Protein AF-D9DBW8-F1 (afdb_monomer)

Organism: Gossypium hirsutum (NCBI:txid3635)

Structure (mmCIF, N/CA/C/O backbone):
data_AF-D9DBW8-F1
#
_entry.id   AF-D9DBW8-F1
#
loop_
_atom_site.group_PDB
_atom_site.id
_atom_site.type_symbol
_atom_site.label_atom_id
_atom_site.label_alt_id
_atom_site.label_comp_id
_atom_site.label_asym_id
_atom_site.label_entity_id
_atom_site.label_seq_id
_atom_site.pdbx_PDB_ins_code
_atom_site.Cartn_x
_atom_site.Cartn_y
_atom_site.Cartn_z
_atom_site.occupancy
_atom_site.B_iso_or_equiv
_atom_site.auth_seq_id
_atom_site.auth_comp_id
_atom_site.auth_asym_id
_atom_site.auth_atom_id
_atom_site.pdbx_PDB_model_num
ATOM 1 N N . ASN A 1 1 ? -18.568 -6.407 9.866 1.00 64.69 1 ASN A N 1
ATOM 2 C CA . ASN A 1 1 ? -17.161 -6.377 9.403 1.00 64.69 1 ASN A CA 1
ATOM 3 C C . ASN A 1 1 ? -16.447 -7.646 9.830 1.00 64.69 1 ASN A C 1
ATOM 5 O O . ASN A 1 1 ? -16.552 -7.983 10.998 1.00 64.69 1 ASN A O 1
ATOM 9 N N . ILE A 1 2 ? -15.770 -8.336 8.898 1.00 95.06 2 ILE A N 1
ATOM 10 C CA . ILE A 1 2 ? -15.018 -9.584 9.164 1.00 95.06 2 ILE A CA 1
ATOM 11 C C . ILE A 1 2 ? -13.559 -9.270 9.535 1.00 95.06 2 ILE A C 1
ATOM 13 O O . ILE A 1 2 ? -13.088 -9.698 10.578 1.00 95.06 2 ILE A O 1
ATOM 17 N N . SER A 1 3 ? -12.860 -8.490 8.700 1.00 95.81 3 SER A N 1
ATOM 18 C CA . SER A 1 3 ? -11.412 -8.236 8.813 1.00 95.81 3 SER A CA 1
ATOM 19 C C . SER A 1 3 ? -11.025 -6.757 8.971 1.00 95.81 3 SER A C 1
ATOM 21 O O . SER A 1 3 ? -9.864 -6.389 8.856 1.00 95.81 3 SER A O 1
ATOM 23 N N . GLY A 1 4 ? -11.997 -5.852 9.089 1.00 95.94 4 GLY A N 1
ATOM 24 C C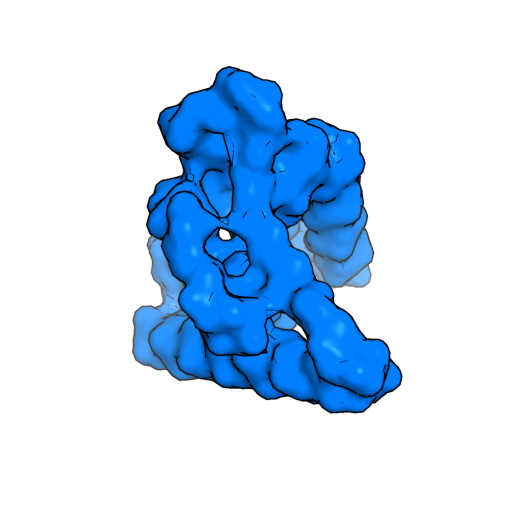A . GLY A 1 4 ? -11.731 -4.406 9.054 1.00 95.94 4 GLY A CA 1
ATOM 25 C C . GLY A 1 4 ? -11.281 -3.858 7.689 1.00 95.94 4 GLY A C 1
ATOM 26 O O . GLY A 1 4 ? -11.221 -2.647 7.529 1.00 95.94 4 GLY A O 1
ATOM 27 N N . GLY A 1 5 ? -11.025 -4.714 6.689 1.00 97.06 5 GLY A N 1
ATOM 28 C CA . GLY A 1 5 ? -10.762 -4.287 5.312 1.00 97.06 5 GLY A CA 1
ATOM 29 C C . GLY A 1 5 ? -9.412 -3.595 5.110 1.00 97.06 5 GLY A C 1
ATOM 30 O O . GLY A 1 5 ? -9.343 -2.630 4.361 1.00 97.06 5 GLY A O 1
ATOM 31 N N . HIS A 1 6 ? -8.338 -4.073 5.753 1.00 98.44 6 HIS A N 1
ATOM 32 C CA . HIS A 1 6 ? -7.028 -3.408 5.679 1.00 98.44 6 HIS A CA 1
ATOM 33 C C . HIS A 1 6 ? -6.436 -3.399 4.260 1.00 98.44 6 HIS A C 1
ATOM 35 O O . HIS A 1 6 ? -5.958 -2.366 3.813 1.00 98.44 6 HIS A O 1
ATOM 41 N N . VAL A 1 7 ? -6.428 -4.558 3.574 1.00 98.31 7 VAL A N 1
ATOM 42 C CA . VAL A 1 7 ? -5.953 -4.772 2.176 1.00 98.31 7 VAL A CA 1
ATOM 43 C C . VAL A 1 7 ? -4.514 -4.275 1.882 1.00 98.31 7 VAL A C 1
ATOM 45 O O . VAL A 1 7 ? -4.028 -4.336 0.755 1.00 98.31 7 VAL A O 1
ATOM 48 N N . ASN A 1 8 ? -3.797 -3.804 2.899 1.00 98.81 8 ASN A N 1
ATOM 49 C CA . ASN A 1 8 ? -2.551 -3.071 2.766 1.00 98.81 8 ASN A CA 1
ATOM 50 C C . ASN A 1 8 ? -1.666 -3.302 4.007 1.00 98.81 8 ASN A C 1
ATOM 52 O O . ASN A 1 8 ? -2.116 -3.016 5.125 1.00 98.81 8 ASN A O 1
ATOM 56 N N . PRO A 1 9 ? -0.414 -3.772 3.836 1.00 98.88 9 PRO A N 1
ATOM 57 C CA . PRO A 1 9 ? 0.522 -3.935 4.938 1.00 98.88 9 PRO A CA 1
ATOM 58 C C . PRO A 1 9 ? 0.782 -2.657 5.738 1.00 98.88 9 PRO A C 1
ATOM 60 O O . PRO A 1 9 ? 0.817 -2.746 6.963 1.00 98.88 9 PRO A O 1
ATOM 63 N N . ALA A 1 10 ? 0.864 -1.489 5.093 1.00 98.88 10 ALA A N 1
ATOM 64 C CA . ALA A 1 10 ? 1.086 -0.203 5.760 1.00 98.88 10 ALA A CA 1
ATOM 65 C C . ALA A 1 10 ? -0.106 0.205 6.646 1.00 98.88 10 ALA A C 1
ATOM 67 O O . ALA A 1 10 ? 0.065 0.670 7.771 1.00 98.88 10 ALA A O 1
ATOM 68 N N . VAL A 1 11 ? -1.338 -0.073 6.200 1.00 98.88 11 VAL A N 1
ATOM 69 C CA . VAL A 1 11 ? -2.549 0.121 7.020 1.00 98.88 11 VAL A CA 1
ATOM 70 C C . VAL A 1 11 ? -2.550 -0.827 8.216 1.00 98.88 11 VAL A C 1
ATOM 72 O O . VAL A 1 11 ? -2.772 -0.395 9.346 1.00 98.88 11 VAL A O 1
ATOM 75 N N . THR A 1 12 ? -2.261 -2.113 7.993 1.00 98.81 12 THR A N 1
ATOM 76 C CA . THR A 1 12 ? -2.143 -3.094 9.081 1.00 98.81 12 THR A CA 1
ATOM 77 C C . THR A 1 12 ? -1.064 -2.691 10.086 1.00 98.81 12 THR A C 1
ATOM 79 O O . THR A 1 12 ? -1.289 -2.802 11.289 1.00 98.81 12 THR A O 1
ATOM 82 N N . PHE A 1 13 ? 0.079 -2.205 9.603 1.00 98.75 13 PHE A N 1
ATOM 83 C CA . PHE A 1 13 ? 1.184 -1.733 10.428 1.00 98.75 13 PHE A CA 1
ATOM 84 C C . PHE A 1 13 ? 0.775 -0.538 11.284 1.00 98.75 13 PHE A C 1
ATOM 86 O O . PHE A 1 13 ? 0.915 -0.580 12.505 1.00 98.75 13 PHE A O 1
ATOM 93 N N . GLY A 1 14 ? 0.199 0.491 10.657 1.00 98.56 14 GLY A N 1
ATOM 94 C CA . GLY A 1 14 ? -0.274 1.682 11.353 1.00 98.56 14 GLY A CA 1
ATOM 95 C C . GLY A 1 14 ? -1.299 1.342 12.432 1.00 98.56 14 GLY A C 1
ATOM 96 O O . GLY A 1 14 ? -1.215 1.861 13.543 1.00 98.56 14 GLY A O 1
ATOM 97 N N . LEU A 1 15 ? -2.231 0.426 12.149 1.00 98.62 15 LEU A N 1
ATOM 98 C CA . LEU A 1 15 ? -3.206 -0.062 13.129 1.00 98.62 15 LEU A CA 1
ATOM 99 C C . LEU A 1 15 ? -2.555 -0.872 14.259 1.00 98.62 15 LEU A C 1
ATOM 101 O O . LEU A 1 15 ? -2.967 -0.734 15.409 1.00 98.62 15 LEU A O 1
ATOM 105 N N . ALA A 1 16 ? -1.531 -1.679 13.972 1.00 98.38 16 ALA A N 1
ATOM 106 C CA . ALA A 1 16 ? -0.809 -2.428 15.001 1.00 98.38 16 ALA A CA 1
ATOM 107 C C . ALA A 1 16 ? -0.052 -1.487 15.952 1.00 98.38 16 ALA A C 1
ATOM 109 O O . ALA A 1 16 ? -0.128 -1.657 17.169 1.00 98.38 16 ALA A O 1
ATOM 110 N N . LEU A 1 17 ? 0.609 -0.455 15.414 1.00 97.75 17 LEU A N 1
ATOM 111 C CA . LEU A 1 17 ? 1.321 0.548 16.213 1.00 97.75 17 LEU A CA 1
ATOM 112 C C . LEU A 1 17 ? 0.396 1.332 17.152 1.00 97.75 17 LEU A C 1
ATOM 114 O O . LEU A 1 17 ? 0.774 1.606 18.287 1.00 97.75 17 LEU A O 1
ATOM 118 N N . GLY A 1 18 ? -0.818 1.668 16.711 1.00 97.31 18 GLY A N 1
ATOM 119 C CA . GLY A 1 18 ? -1.811 2.331 17.566 1.00 97.31 18 GLY A CA 1
ATOM 120 C C . GLY A 1 18 ? -2.681 1.377 18.384 1.00 97.31 18 GLY A C 1
ATOM 121 O O . GLY A 1 18 ? -3.733 1.791 18.875 1.00 97.31 18 GLY A O 1
ATOM 122 N N . GLY A 1 19 ? -2.295 0.102 18.506 1.00 97.62 19 GLY A N 1
ATOM 123 C CA . GLY A 1 19 ? -2.975 -0.876 19.360 1.00 97.62 19 GLY A CA 1
ATOM 124 C C . GLY A 1 19 ? -4.370 -1.296 18.883 1.00 97.62 19 GLY A C 1
ATOM 125 O O . GLY A 1 19 ? -5.159 -1.795 19.680 1.00 97.62 19 GLY A O 1
ATOM 126 N N . GLN A 1 20 ? -4.691 -1.096 17.602 1.00 97.81 20 GLN A N 1
ATOM 127 C CA . GLN A 1 20 ? -5.995 -1.426 17.007 1.00 97.81 20 GLN A CA 1
ATOM 128 C C . GLN A 1 20 ? -6.076 -2.874 16.492 1.00 97.81 20 GLN A C 1
ATOM 130 O O . GLN A 1 20 ? -7.159 -3.375 16.193 1.00 97.81 20 GLN A O 1
ATOM 135 N N . ILE A 1 21 ? -4.937 -3.560 16.378 1.00 98.12 21 ILE A N 1
ATOM 136 C CA . ILE A 1 21 ? -4.833 -4.978 16.016 1.00 98.12 21 ILE A CA 1
ATOM 137 C C . ILE A 1 21 ? -3.625 -5.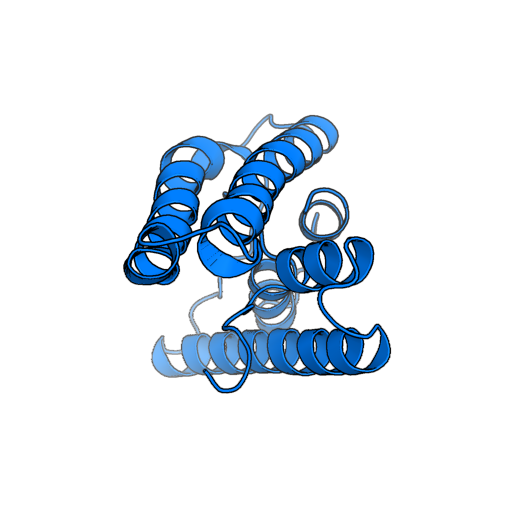592 16.730 1.00 98.12 21 ILE A C 1
ATOM 139 O O . ILE A 1 21 ? -2.623 -4.919 16.966 1.00 98.12 21 ILE A O 1
ATOM 143 N N . THR A 1 22 ? -3.700 -6.877 17.081 1.00 98.12 22 THR A N 1
ATOM 144 C CA . THR A 1 22 ? -2.545 -7.574 17.666 1.00 98.12 22 THR A CA 1
ATOM 145 C C . THR A 1 22 ? -1.451 -7.795 16.620 1.00 98.12 22 THR A C 1
ATOM 147 O O . THR A 1 22 ? -1.742 -7.991 15.438 1.00 98.12 22 THR A O 1
ATOM 150 N N . ILE A 1 23 ? -0.190 -7.840 17.057 1.00 97.31 23 ILE A N 1
ATOM 151 C CA . ILE A 1 23 ? 0.960 -8.092 16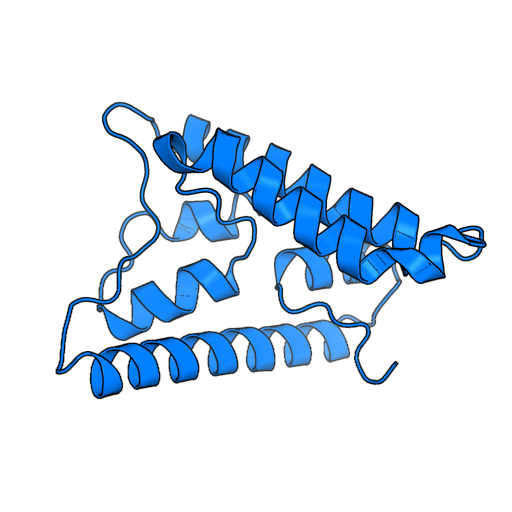.172 1.00 97.31 23 ILE A CA 1
ATOM 152 C C . ILE A 1 23 ? 0.804 -9.431 15.437 1.00 97.31 23 ILE A C 1
ATOM 154 O O . ILE A 1 23 ? 1.005 -9.496 14.227 1.00 97.31 23 ILE A O 1
ATOM 158 N N . LEU A 1 24 ? 0.384 -10.488 16.143 1.00 98.12 24 LEU A N 1
ATOM 159 C CA . LEU A 1 24 ? 0.213 -11.816 15.549 1.00 98.12 24 LEU A CA 1
ATOM 160 C C . LEU A 1 24 ? -0.842 -11.807 14.436 1.00 98.12 24 LEU A C 1
ATOM 162 O O . LEU A 1 24 ? -0.603 -12.330 13.349 1.00 98.12 24 LEU A O 1
ATOM 166 N N . THR A 1 25 ? -1.994 -11.175 14.677 1.00 98.38 25 THR A N 1
ATOM 167 C CA . THR A 1 25 ? -3.016 -11.018 13.636 1.00 98.38 25 THR A CA 1
ATOM 168 C C . THR A 1 25 ? -2.489 -10.162 12.481 1.00 98.38 25 THR A C 1
ATOM 170 O O . THR A 1 25 ? -2.719 -10.506 11.324 1.00 98.38 25 THR A O 1
ATOM 173 N N . GLY A 1 26 ? -1.729 -9.101 12.770 1.00 98.56 26 GLY A N 1
ATOM 174 C CA . GLY A 1 26 ? -1.091 -8.258 11.758 1.00 98.56 26 GLY A CA 1
ATOM 175 C C . GLY A 1 26 ? -0.155 -9.031 10.820 1.00 98.56 26 GLY A C 1
ATOM 176 O O . GLY A 1 26 ? -0.218 -8.846 9.605 1.00 98.56 26 GLY A O 1
ATOM 177 N N . ILE A 1 27 ? 0.638 -9.966 11.352 1.00 98.56 27 ILE A N 1
ATOM 178 C CA . ILE A 1 27 ? 1.514 -10.837 10.550 1.00 98.56 27 ILE A CA 1
ATOM 179 C C . ILE A 1 27 ? 0.692 -11.711 9.592 1.00 98.56 27 ILE A C 1
ATOM 181 O O . ILE A 1 27 ? 0.997 -11.776 8.400 1.00 98.56 27 ILE A O 1
ATOM 185 N N . PHE A 1 28 ? -0.385 -12.345 10.069 1.00 98.62 28 PHE A N 1
ATOM 186 C CA . PHE A 1 28 ? -1.257 -13.140 9.194 1.00 98.62 28 PHE A CA 1
ATOM 187 C C . PHE A 1 28 ? -1.954 -12.289 8.127 1.00 98.62 28 PHE A C 1
ATOM 189 O O . PHE A 1 28 ? -2.149 -12.754 7.003 1.00 98.62 28 PHE A O 1
ATOM 196 N N . TYR A 1 29 ? -2.274 -11.031 8.441 1.00 98.75 29 TYR A N 1
ATOM 197 C CA . TYR A 1 29 ? -2.788 -10.080 7.457 1.00 98.75 29 TYR A CA 1
ATOM 198 C C . TYR A 1 29 ? -1.765 -9.801 6.366 1.00 98.75 29 TYR A C 1
ATOM 200 O O . TYR A 1 29 ? -2.121 -9.870 5.193 1.00 98.75 29 TYR A O 1
ATOM 208 N N . TRP A 1 30 ? -0.508 -9.529 6.721 1.00 98.81 30 TRP A N 1
ATOM 209 C CA . TRP A 1 30 ? 0.547 -9.307 5.732 1.00 98.81 30 TRP A CA 1
ATOM 210 C C . TRP A 1 30 ? 0.735 -10.519 4.824 1.00 98.81 30 TRP A C 1
ATOM 212 O O . TRP A 1 30 ? 0.765 -10.360 3.607 1.00 98.81 30 TRP A O 1
ATOM 222 N N . ILE A 1 31 ? 0.775 -11.730 5.388 1.00 98.81 31 ILE A N 1
ATOM 223 C CA . ILE A 1 31 ? 0.883 -12.966 4.599 1.00 98.81 31 ILE A CA 1
ATOM 224 C C . ILE A 1 31 ? -0.284 -13.070 3.609 1.00 98.81 31 ILE A C 1
ATOM 226 O O . ILE A 1 31 ? -0.061 -13.251 2.412 1.00 98.81 31 ILE A O 1
ATOM 230 N N . ALA A 1 32 ? -1.522 -12.895 4.076 1.00 98.81 32 ALA A N 1
ATOM 231 C CA . ALA A 1 32 ? -2.702 -12.955 3.216 1.00 98.81 32 ALA A CA 1
ATOM 232 C C . ALA A 1 32 ? -2.699 -11.861 2.130 1.00 98.81 32 ALA A C 1
ATOM 234 O O . ALA A 1 32 ? -3.037 -12.134 0.978 1.00 98.81 32 ALA A O 1
ATOM 235 N N . GLN A 1 33 ? -2.289 -10.637 2.473 1.00 98.88 33 GLN A N 1
ATOM 236 C CA . GLN A 1 33 ? -2.207 -9.499 1.550 1.00 98.88 33 GLN A CA 1
ATOM 237 C C . GLN A 1 33 ? -1.161 -9.738 0.452 1.00 98.88 33 GLN A C 1
ATOM 239 O O . GLN A 1 33 ? -1.441 -9.510 -0.727 1.00 98.88 33 GLN A O 1
ATOM 244 N N . LEU A 1 34 ? 0.020 -10.241 0.818 1.00 98.94 34 LEU A N 1
ATOM 245 C CA . LEU A 1 34 ? 1.094 -10.557 -0.124 1.00 98.94 34 LEU A CA 1
ATOM 246 C C . LEU A 1 34 ? 0.698 -11.712 -1.050 1.00 98.94 34 LEU A C 1
ATOM 248 O O . LEU A 1 34 ? 0.822 -11.578 -2.267 1.00 98.94 34 LEU A O 1
ATOM 252 N N . LEU A 1 35 ? 0.160 -12.806 -0.499 1.00 98.88 35 LEU A N 1
ATOM 253 C CA . LEU A 1 35 ? -0.307 -13.948 -1.291 1.00 98.88 35 LEU A CA 1
ATOM 254 C C . LEU A 1 35 ? -1.422 -13.546 -2.259 1.00 98.88 35 LEU A C 1
ATOM 256 O O . LEU A 1 35 ? -1.363 -13.895 -3.437 1.00 98.88 35 LEU A O 1
ATOM 260 N N . GLY A 1 36 ? -2.402 -12.767 -1.794 1.00 98.88 36 GLY A N 1
ATOM 261 C CA . GLY A 1 36 ? -3.479 -12.263 -2.645 1.00 98.88 36 GLY A CA 1
ATOM 262 C C . GLY A 1 36 ? -2.956 -11.419 -3.809 1.00 98.88 36 GLY A C 1
ATOM 263 O O . GLY A 1 36 ? -3.372 -11.622 -4.949 1.00 98.88 36 GLY A O 1
ATOM 264 N N . SER A 1 37 ? -1.998 -10.525 -3.546 1.00 98.88 37 SER A N 1
ATOM 265 C CA . SER A 1 37 ? -1.374 -9.691 -4.580 1.00 98.88 37 SER A CA 1
ATOM 266 C C . SER A 1 37 ? -0.600 -10.516 -5.616 1.00 98.88 37 SER A C 1
ATOM 268 O O . SER A 1 37 ? -0.754 -10.298 -6.820 1.00 98.88 37 SER A O 1
ATOM 270 N N . ILE A 1 38 ? 0.179 -11.510 -5.171 1.00 98.88 38 ILE A N 1
ATOM 271 C CA . ILE A 1 38 ? 0.906 -12.432 -6.058 1.00 98.88 38 ILE A CA 1
ATOM 272 C C . ILE A 1 38 ? -0.070 -13.190 -6.961 1.00 98.88 38 ILE A C 1
ATOM 274 O O . ILE A 1 38 ? 0.091 -13.190 -8.183 1.00 98.88 38 ILE A O 1
ATOM 278 N N . VAL A 1 39 ? -1.095 -13.815 -6.369 1.00 98.88 39 VAL A N 1
ATOM 279 C CA . VAL A 1 39 ? -2.094 -14.593 -7.114 1.00 98.88 39 VAL A CA 1
ATOM 280 C C . VAL A 1 39 ? -2.788 -13.710 -8.149 1.00 98.88 39 VAL A C 1
ATOM 282 O O . VAL A 1 39 ? -2.873 -14.098 -9.313 1.00 98.88 39 VAL A O 1
ATOM 285 N N . ALA A 1 40 ? -3.206 -12.498 -7.774 1.00 98.88 40 ALA A N 1
ATOM 286 C CA . ALA A 1 40 ? -3.836 -11.558 -8.698 1.00 98.88 40 ALA A CA 1
ATOM 287 C C . ALA A 1 40 ? -2.925 -11.192 -9.884 1.00 98.88 40 ALA A C 1
ATOM 289 O O . ALA A 1 40 ? -3.397 -11.122 -11.017 1.00 98.88 40 ALA A O 1
ATOM 290 N N . CYS A 1 41 ? -1.623 -11.006 -9.655 1.00 98.81 41 CYS A N 1
ATOM 291 C CA . CYS A 1 41 ? -0.679 -10.656 -10.717 1.00 98.81 41 CYS A CA 1
ATOM 292 C C . CYS A 1 41 ? -0.410 -11.821 -11.682 1.00 98.81 41 CYS A C 1
ATOM 294 O O . CYS A 1 41 ? -0.346 -11.606 -12.893 1.00 98.81 41 CYS A O 1
ATOM 296 N N . PHE A 1 42 ? -0.316 -13.061 -11.190 1.00 98.69 42 PHE A N 1
ATOM 297 C CA . PHE A 1 42 ? -0.215 -14.233 -12.070 1.00 98.69 42 PHE A CA 1
ATOM 298 C C . PHE A 1 42 ? -1.509 -14.495 -12.847 1.00 98.69 42 PHE A C 1
ATOM 300 O O . PHE A 1 42 ? -1.448 -14.827 -14.031 1.00 98.69 42 PHE A O 1
ATOM 307 N N . LEU A 1 43 ? -2.672 -14.285 -12.222 1.00 98.81 43 LEU A N 1
ATOM 308 C CA . LEU A 1 43 ? -3.957 -14.333 -12.921 1.00 98.81 43 LEU A CA 1
ATOM 309 C C . LEU A 1 43 ? -4.028 -13.261 -14.013 1.00 98.81 43 LEU A C 1
ATOM 311 O O . LEU A 1 43 ? -4.397 -13.585 -15.138 1.00 98.81 43 LEU A O 1
ATOM 315 N N . LEU A 1 44 ? -3.607 -12.023 -13.726 1.00 98.69 44 LEU A N 1
ATOM 316 C CA . LEU A 1 44 ? -3.531 -10.947 -14.718 1.00 98.69 44 LEU A CA 1
ATOM 317 C C . LEU A 1 44 ? -2.650 -11.352 -15.906 1.00 98.69 44 LEU A C 1
ATOM 319 O O . LEU A 1 44 ? -3.062 -11.209 -17.056 1.00 98.69 44 LEU A O 1
ATOM 323 N N . LYS A 1 45 ? -1.465 -11.909 -15.639 1.00 98.25 45 LYS A N 1
ATOM 324 C CA . LYS A 1 45 ? -0.556 -12.407 -16.679 1.00 98.25 45 LYS A CA 1
ATOM 325 C C . LYS A 1 45 ? -1.213 -13.488 -17.543 1.00 98.25 45 LYS A C 1
ATOM 327 O O . LYS A 1 45 ? -1.073 -13.458 -18.761 1.00 98.25 45 LYS A O 1
ATOM 332 N N . ALA A 1 46 ? -1.967 -14.407 -16.940 1.00 98.44 46 ALA A N 1
ATOM 333 C CA . ALA A 1 46 ? -2.691 -15.444 -17.672 1.00 98.44 46 ALA A CA 1
ATOM 334 C C . ALA A 1 46 ? -3.812 -14.867 -18.558 1.00 98.44 46 ALA A C 1
ATOM 336 O O . ALA A 1 46 ? -3.861 -15.164 -19.751 1.00 98.44 46 ALA A O 1
ATOM 337 N N . VAL A 1 47 ? -4.683 -14.010 -18.012 1.00 98.56 47 VAL A N 1
ATOM 338 C CA . VAL A 1 47 ? -5.849 -13.479 -18.754 1.00 98.56 47 VAL A CA 1
ATOM 339 C C . VAL A 1 47 ? -5.481 -12.443 -19.815 1.00 98.56 47 VAL A C 1
ATOM 341 O O . VAL A 1 47 ? -6.260 -12.201 -20.731 1.00 98.56 47 VAL A O 1
ATOM 344 N N . THR A 1 48 ? -4.293 -11.845 -19.721 1.00 98.38 48 THR A N 1
ATOM 345 C CA . THR A 1 48 ? -3.760 -10.913 -20.727 1.00 98.38 48 THR A CA 1
ATOM 346 C C . THR A 1 48 ? -2.942 -11.607 -21.817 1.00 98.38 48 THR A C 1
ATOM 348 O O . THR A 1 48 ? -2.377 -10.931 -22.669 1.00 98.38 48 THR A O 1
ATOM 351 N N . GLY A 1 49 ? -2.856 -12.943 -21.816 1.00 97.62 49 GLY A N 1
ATOM 352 C CA . GLY A 1 49 ? -2.077 -13.679 -22.817 1.00 97.62 49 GLY A CA 1
ATOM 353 C C . GLY A 1 49 ? -0.562 -13.537 -22.641 1.00 97.62 49 GLY A C 1
ATOM 354 O O . GLY A 1 49 ? 0.179 -13.601 -23.616 1.00 97.62 49 GLY A O 1
ATOM 355 N N . GLY A 1 50 ? -0.092 -13.336 -21.407 1.00 97.06 50 GLY A N 1
ATOM 356 C CA . GLY A 1 50 ? 1.332 -13.264 -21.085 1.00 97.06 50 GLY A CA 1
ATOM 357 C C . GLY A 1 50 ? 1.947 -11.867 -21.156 1.00 97.06 50 GLY A C 1
ATOM 358 O O . GLY A 1 50 ? 3.174 -11.770 -21.117 1.00 97.06 50 GLY A O 1
ATOM 359 N N . LEU A 1 51 ? 1.142 -10.798 -21.229 1.00 98.12 51 LEU A N 1
ATOM 360 C CA . LEU A 1 51 ? 1.666 -9.431 -21.147 1.00 98.12 51 LEU A CA 1
ATOM 361 C C . LEU A 1 51 ? 2.435 -9.206 -19.838 1.00 98.12 51 LEU A C 1
ATOM 363 O O . LEU A 1 51 ? 2.137 -9.790 -18.790 1.00 98.12 51 LEU A O 1
ATOM 367 N N . THR A 1 52 ? 3.434 -8.328 -19.903 1.00 96.56 52 THR A N 1
ATOM 368 C CA . THR A 1 52 ? 4.227 -7.930 -18.739 1.00 96.56 52 THR A CA 1
ATOM 369 C C . THR A 1 52 ? 3.335 -7.287 -17.682 1.00 96.56 52 THR A C 1
ATOM 371 O O . THR A 1 52 ? 2.575 -6.365 -17.973 1.00 96.56 52 THR A O 1
ATOM 374 N N . VAL A 1 53 ? 3.465 -7.745 -16.436 1.00 98.25 53 VAL A N 1
ATOM 375 C CA . VAL A 1 53 ? 2.815 -7.112 -15.286 1.00 98.25 53 VAL A CA 1
ATOM 376 C C . VAL A 1 53 ? 3.659 -5.900 -14.870 1.00 98.25 53 VAL A C 1
ATOM 378 O O . VAL A 1 53 ? 4.816 -6.090 -14.492 1.00 98.25 53 VAL A O 1
ATOM 381 N N . PRO A 1 54 ? 3.134 -4.664 -14.953 1.00 97.81 54 PRO A N 1
ATOM 382 C CA . PRO A 1 54 ? 3.919 -3.468 -14.671 1.00 97.81 54 PRO A CA 1
ATOM 383 C C . PRO A 1 54 ? 4.218 -3.341 -13.175 1.00 97.81 54 PRO A C 1
ATOM 385 O O . PRO A 1 54 ? 3.320 -3.455 -12.336 1.00 97.81 54 PRO A O 1
ATOM 388 N N . ILE A 1 55 ? 5.480 -3.066 -12.849 1.00 98.31 55 ILE A N 1
ATOM 389 C CA . ILE A 1 55 ? 5.928 -2.763 -11.487 1.00 98.31 55 ILE A CA 1
ATOM 390 C C . ILE A 1 55 ? 5.783 -1.268 -11.193 1.00 98.31 55 ILE A C 1
ATOM 392 O O . ILE A 1 55 ? 5.782 -0.446 -12.111 1.00 98.31 55 ILE A O 1
ATOM 396 N N . HIS A 1 56 ? 5.676 -0.900 -9.915 1.00 98.44 56 HIS A N 1
ATOM 397 C CA . HIS A 1 56 ? 5.873 0.498 -9.543 1.00 98.44 56 HIS A CA 1
ATOM 398 C C . HIS A 1 56 ? 7.345 0.871 -9.740 1.00 98.44 56 HIS A C 1
ATOM 400 O O . HIS A 1 56 ? 8.239 0.099 -9.398 1.00 98.44 56 HIS A O 1
ATOM 406 N N . GLY A 1 57 ? 7.571 2.058 -10.289 1.00 96.62 57 GLY A N 1
ATOM 407 C CA . GLY A 1 57 ? 8.891 2.634 -10.483 1.00 96.62 57 GLY A CA 1
ATOM 408 C C . GLY A 1 57 ? 8.824 4.150 -10.371 1.00 96.62 57 GLY A C 1
ATOM 409 O O . GLY A 1 57 ? 7.748 4.748 -10.438 1.00 96.62 57 GLY A O 1
ATOM 410 N N . LEU A 1 58 ? 9.986 4.769 -10.186 1.00 98.31 58 LEU A N 1
ATOM 411 C CA . LEU A 1 58 ? 10.089 6.220 -10.126 1.00 98.31 58 LEU A CA 1
ATOM 412 C C . LEU A 1 58 ? 9.996 6.834 -11.524 1.00 98.31 58 LEU A C 1
ATOM 414 O O . LEU A 1 58 ? 10.491 6.269 -12.502 1.00 98.31 58 LEU A O 1
ATOM 418 N N . GLY A 1 59 ? 9.405 8.023 -11.598 1.00 97.56 59 GLY A N 1
ATOM 419 C CA . GLY A 1 59 ? 9.429 8.852 -12.795 1.00 97.56 59 GLY A CA 1
ATOM 420 C C . GLY A 1 59 ? 10.859 9.225 -13.194 1.00 97.56 59 GLY A C 1
ATOM 421 O O . GLY A 1 59 ? 11.768 9.291 -12.361 1.00 97.56 59 GLY A O 1
ATOM 422 N N . ALA A 1 60 ? 11.071 9.497 -14.482 1.00 96.88 60 ALA A N 1
ATOM 423 C CA . ALA A 1 60 ? 12.383 9.886 -14.988 1.00 96.88 60 ALA A CA 1
ATOM 424 C C . ALA A 1 60 ? 12.912 11.135 -14.254 1.00 96.88 60 ALA A C 1
ATOM 426 O O . ALA A 1 60 ? 12.232 12.155 -14.173 1.00 96.88 60 ALA A O 1
ATOM 427 N N . GLY A 1 61 ? 14.129 11.046 -13.711 1.00 97.12 61 GLY A N 1
ATOM 428 C CA . GLY A 1 61 ? 14.763 12.126 -12.945 1.00 97.12 61 GLY A CA 1
ATOM 429 C C . GLY A 1 61 ? 14.347 12.219 -11.471 1.00 97.12 61 GLY A C 1
ATOM 430 O O . GLY A 1 61 ? 14.918 13.027 -10.739 1.00 97.12 61 GLY A O 1
ATOM 431 N N . VAL A 1 62 ? 13.409 11.389 -11.000 1.00 98.25 62 VAL A N 1
ATOM 432 C CA . VAL A 1 62 ? 13.047 11.317 -9.577 1.00 98.25 62 VAL A CA 1
ATOM 433 C C . VAL A 1 62 ? 14.051 10.430 -8.840 1.00 98.25 62 VAL A C 1
ATOM 435 O O . VAL A 1 62 ? 14.233 9.259 -9.166 1.00 98.25 62 VAL A O 1
ATOM 438 N N . GLY A 1 63 ? 14.719 10.994 -7.833 1.00 98.31 63 GLY A N 1
ATOM 439 C CA . GLY A 1 63 ? 15.646 10.253 -6.980 1.00 98.31 63 GLY A CA 1
ATOM 440 C C . GLY A 1 63 ? 14.931 9.363 -5.960 1.00 98.31 63 GLY A C 1
ATOM 441 O O . GLY A 1 63 ? 13.779 9.597 -5.592 1.00 98.31 63 GLY A O 1
ATOM 442 N N . ALA A 1 64 ? 15.638 8.348 -5.458 1.00 98.38 64 ALA A N 1
ATOM 443 C CA . ALA A 1 64 ? 15.073 7.376 -4.522 1.00 98.38 64 ALA A CA 1
ATOM 444 C C . ALA A 1 64 ? 14.514 8.017 -3.244 1.00 98.38 64 ALA A C 1
ATOM 446 O O . ALA A 1 64 ? 13.427 7.657 -2.804 1.00 98.38 64 ALA A O 1
ATOM 447 N N . ILE A 1 65 ? 15.217 9.004 -2.680 1.00 98.50 65 ILE A N 1
ATOM 448 C CA . ILE A 1 65 ? 14.770 9.706 -1.470 1.00 98.50 65 ILE A CA 1
ATOM 449 C C . ILE A 1 65 ? 13.482 10.490 -1.732 1.00 98.50 65 ILE A C 1
ATOM 451 O O . ILE A 1 65 ? 12.569 10.448 -0.915 1.00 98.50 65 ILE A O 1
ATOM 455 N N . GLN A 1 66 ? 13.369 11.159 -2.881 1.00 98.62 66 GLN A N 1
ATOM 456 C CA . GLN A 1 66 ? 12.150 11.864 -3.278 1.00 98.62 66 GLN A CA 1
ATOM 457 C C . GLN A 1 66 ? 10.977 10.889 -3.440 1.00 98.62 66 GLN A C 1
ATOM 459 O O . GLN A 1 66 ? 9.873 11.191 -2.996 1.00 98.62 66 GLN A O 1
ATOM 464 N N . GLY A 1 67 ? 11.227 9.705 -4.010 1.00 98.69 67 GLY A N 1
ATOM 465 C CA . GLY A 1 67 ? 10.246 8.624 -4.091 1.00 98.69 67 GLY A CA 1
ATOM 466 C C . GLY A 1 67 ? 9.783 8.130 -2.719 1.00 98.69 67 GLY A C 1
ATOM 467 O O . GLY A 1 67 ? 8.583 8.031 -2.481 1.00 98.69 67 GLY A O 1
ATOM 468 N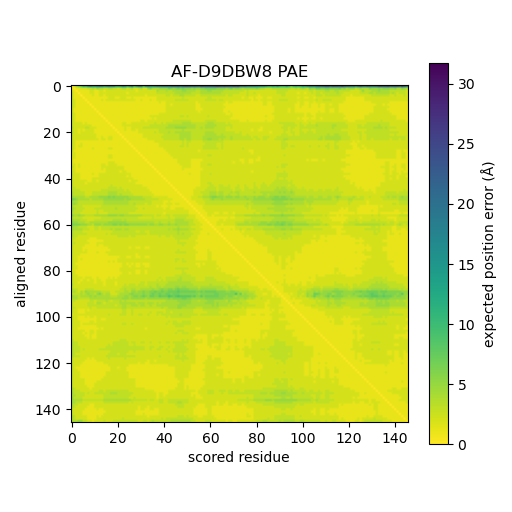 N . VAL A 1 68 ? 10.720 7.888 -1.795 1.00 98.88 68 VAL A N 1
ATOM 469 C CA . VAL A 1 68 ? 10.409 7.490 -0.411 1.00 98.88 68 VAL A CA 1
ATOM 470 C C . VAL A 1 68 ? 9.579 8.564 0.289 1.00 98.88 68 VAL A C 1
ATOM 472 O O . VAL A 1 68 ? 8.541 8.247 0.856 1.00 98.88 68 VAL A O 1
ATOM 475 N N . VAL A 1 69 ? 9.988 9.834 0.220 1.00 98.88 69 VAL A N 1
ATOM 476 C CA . VAL A 1 69 ? 9.256 10.945 0.852 1.00 98.88 69 VAL A CA 1
ATOM 477 C C . VAL A 1 69 ? 7.854 11.100 0.260 1.00 98.88 69 VAL A C 1
ATOM 479 O O . VAL A 1 69 ? 6.904 11.308 1.013 1.00 98.88 69 VAL A O 1
ATOM 482 N N . MET A 1 70 ? 7.704 10.956 -1.061 1.00 98.81 70 MET A N 1
ATOM 483 C CA . MET A 1 70 ? 6.390 10.942 -1.708 1.00 98.81 70 MET A CA 1
ATOM 484 C C . MET A 1 70 ? 5.509 9.841 -1.113 1.00 98.81 70 MET A C 1
ATOM 486 O O . MET A 1 70 ? 4.418 10.141 -0.632 1.00 98.81 70 MET A O 1
ATOM 490 N N . GLU A 1 71 ? 6.002 8.598 -1.088 1.00 98.88 71 GLU A N 1
ATOM 491 C CA . GLU A 1 71 ? 5.275 7.445 -0.546 1.00 98.88 71 GLU A CA 1
ATOM 492 C C . GLU A 1 71 ? 4.940 7.603 0.947 1.00 98.88 71 GLU A C 1
ATOM 494 O O . GLU A 1 71 ? 3.822 7.270 1.338 1.00 98.88 71 GLU A O 1
ATOM 499 N N . ILE A 1 72 ? 5.824 8.193 1.763 1.00 98.88 72 ILE A N 1
ATOM 500 C CA . ILE A 1 72 ? 5.537 8.524 3.173 1.00 98.88 72 ILE A CA 1
ATOM 501 C C . ILE A 1 72 ? 4.304 9.427 3.270 1.00 98.88 72 ILE A C 1
ATOM 503 O O . ILE A 1 72 ? 3.378 9.141 4.029 1.00 98.88 72 ILE A O 1
ATOM 507 N N . ILE A 1 73 ? 4.270 10.518 2.499 1.00 98.88 73 ILE A N 1
ATOM 508 C CA . ILE A 1 73 ? 3.203 11.526 2.578 1.00 98.88 73 ILE A CA 1
ATOM 509 C C . ILE A 1 73 ? 1.853 10.922 2.181 1.00 98.88 73 ILE A C 1
ATOM 511 O O . ILE A 1 73 ? 0.860 11.075 2.900 1.00 98.88 73 ILE A O 1
ATOM 515 N N . ILE A 1 74 ? 1.802 10.218 1.049 1.00 98.88 74 ILE A N 1
ATOM 516 C CA . ILE A 1 74 ? 0.539 9.664 0.544 1.00 98.88 74 ILE A CA 1
ATOM 517 C C . ILE A 1 74 ? 0.061 8.465 1.369 1.00 98.88 74 ILE A C 1
ATOM 519 O O . ILE A 1 74 ? -1.146 8.296 1.561 1.00 98.88 74 ILE A O 1
ATOM 523 N N . THR A 1 75 ? 0.979 7.666 1.921 1.00 98.88 75 THR A N 1
ATOM 524 C CA . THR A 1 75 ? 0.614 6.567 2.824 1.00 98.88 75 THR A CA 1
ATOM 525 C C . THR A 1 75 ? 0.129 7.109 4.157 1.00 98.88 75 THR A C 1
ATOM 527 O O . THR A 1 75 ? -0.883 6.631 4.668 1.00 98.88 75 THR A O 1
ATOM 530 N N . PHE A 1 76 ? 0.763 8.158 4.688 1.00 98.81 76 PHE A N 1
ATOM 531 C CA . PHE A 1 76 ? 0.266 8.853 5.871 1.00 98.81 76 PHE A CA 1
ATOM 532 C C . PHE A 1 76 ? -1.168 9.345 5.658 1.00 98.81 76 PHE A C 1
ATOM 534 O O . PHE A 1 76 ? -2.025 9.082 6.499 1.00 98.81 76 PHE A O 1
ATOM 541 N N . ALA A 1 77 ? -1.463 9.988 4.523 1.00 98.81 77 ALA A N 1
ATOM 542 C CA . ALA A 1 77 ? -2.820 10.438 4.213 1.00 98.81 77 ALA A CA 1
ATOM 543 C C . ALA A 1 77 ? -3.832 9.273 4.202 1.00 98.81 77 ALA A C 1
ATOM 545 O O . ALA A 1 77 ? -4.922 9.390 4.773 1.00 98.81 77 ALA A O 1
ATOM 546 N N . LEU A 1 78 ? -3.462 8.128 3.616 1.00 98.81 78 LEU A N 1
ATOM 547 C CA . LEU A 1 78 ? -4.280 6.913 3.617 1.00 98.81 78 LEU A CA 1
ATOM 548 C C . LEU A 1 78 ? -4.502 6.368 5.036 1.00 98.81 78 LEU A C 1
ATOM 550 O O . LEU A 1 78 ? -5.645 6.184 5.457 1.00 98.81 78 LEU A O 1
ATOM 554 N N . VAL A 1 79 ? -3.429 6.110 5.782 1.00 98.81 79 VAL A N 1
ATOM 555 C CA . VAL A 1 79 ? -3.495 5.507 7.121 1.00 98.81 79 VAL A CA 1
ATOM 556 C C . VAL A 1 79 ? -4.211 6.440 8.096 1.00 98.81 79 VAL A C 1
ATOM 558 O O . VAL A 1 79 ? -5.053 5.986 8.869 1.00 98.81 79 VAL A O 1
ATOM 561 N N . TYR A 1 80 ? -3.974 7.750 8.014 1.00 98.69 80 TYR A N 1
ATOM 562 C CA . TYR A 1 80 ? -4.712 8.741 8.794 1.00 98.69 80 TYR A CA 1
ATOM 563 C C . TYR A 1 80 ? -6.210 8.719 8.467 1.00 98.69 80 TYR A C 1
ATOM 565 O O . TYR A 1 80 ? -7.037 8.714 9.378 1.00 98.69 80 TYR A O 1
ATOM 573 N N . THR A 1 81 ? -6.579 8.624 7.184 1.00 98.75 81 THR A N 1
ATOM 574 C CA . THR A 1 81 ? -7.986 8.482 6.765 1.00 98.75 81 THR A CA 1
ATOM 575 C C . THR A 1 81 ? -8.617 7.223 7.362 1.00 98.75 81 THR A C 1
ATOM 577 O O . THR A 1 81 ? -9.747 7.284 7.853 1.00 98.75 81 THR A O 1
ATOM 580 N N . VAL A 1 82 ? -7.892 6.098 7.402 1.00 98.62 82 VAL A N 1
ATOM 581 C CA . VAL A 1 82 ? -8.349 4.874 8.085 1.00 98.62 82 VAL A CA 1
ATOM 582 C C . VAL A 1 82 ? -8.583 5.137 9.574 1.00 98.62 82 VAL A C 1
ATOM 584 O O . VAL A 1 82 ? -9.634 4.771 10.100 1.00 98.62 82 VAL A O 1
ATOM 587 N N . TYR A 1 83 ? -7.655 5.810 10.254 1.00 98.38 83 TYR A N 1
ATOM 588 C CA . TYR A 1 83 ? -7.815 6.139 11.670 1.00 98.38 83 TYR A CA 1
ATOM 589 C C . TYR A 1 83 ? -9.044 7.013 11.933 1.00 98.38 83 TYR A C 1
ATOM 591 O O . TYR A 1 83 ? -9.900 6.642 12.737 1.00 98.38 83 TYR A O 1
ATOM 599 N N . ALA A 1 84 ? -9.157 8.129 11.216 1.00 97.94 84 ALA A N 1
ATOM 600 C CA . ALA A 1 84 ? -10.200 9.127 11.423 1.00 97.94 84 ALA A CA 1
ATOM 601 C C . ALA A 1 84 ? -11.606 8.608 11.081 1.00 97.94 84 ALA A C 1
ATOM 603 O O . ALA A 1 84 ? -12.584 8.979 11.728 1.00 97.94 84 ALA A O 1
ATOM 604 N N . THR A 1 85 ? -11.721 7.751 10.063 1.00 98.06 85 THR A N 1
ATOM 605 C CA . THR A 1 85 ? -13.029 7.298 9.566 1.00 98.06 85 THR A CA 1
ATOM 606 C C . THR A 1 85 ? -13.427 5.919 10.078 1.00 98.06 85 THR A C 1
ATOM 608 O O . THR A 1 85 ? -14.615 5.677 10.272 1.00 98.06 85 THR A O 1
ATOM 611 N N . ALA A 1 86 ? -12.474 5.015 10.330 1.00 96.94 86 ALA A N 1
ATOM 612 C CA . ALA A 1 86 ? -12.762 3.614 10.636 1.00 96.94 86 ALA A CA 1
ATOM 613 C C . ALA A 1 86 ? -12.309 3.169 12.032 1.00 96.94 86 ALA A C 1
ATOM 615 O O . ALA A 1 86 ? -13.027 2.377 12.651 1.00 96.94 86 ALA A O 1
ATOM 616 N N . ALA A 1 87 ? -11.172 3.652 12.541 1.00 96.75 87 ALA A N 1
ATOM 617 C CA . ALA A 1 87 ? -10.624 3.176 13.815 1.00 96.75 87 ALA A CA 1
ATOM 618 C C . ALA A 1 87 ? -11.165 3.948 15.028 1.00 96.75 87 ALA A C 1
ATOM 620 O O . ALA A 1 87 ? -11.542 3.323 16.018 1.00 96.75 87 ALA A O 1
ATOM 621 N N . ASP 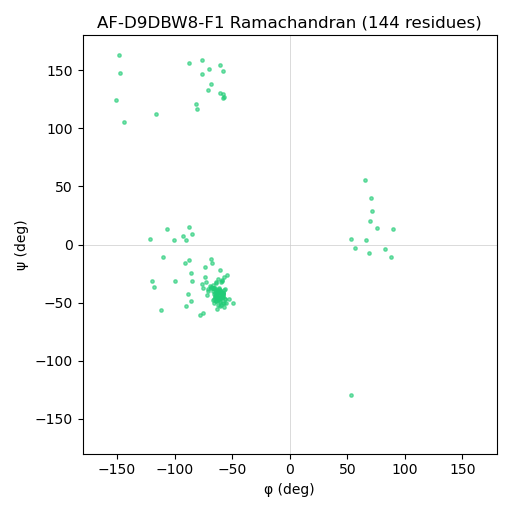A 1 88 ? -11.267 5.280 14.942 1.00 95.88 88 ASP A N 1
ATOM 622 C CA . ASP A 1 88 ? -11.627 6.124 16.087 1.00 95.88 88 ASP A CA 1
ATOM 623 C C . ASP A 1 88 ? -12.995 5.715 16.687 1.00 95.88 88 ASP A C 1
ATOM 625 O O . ASP A 1 88 ? -13.997 5.648 15.960 1.00 95.88 88 ASP A O 1
ATOM 629 N N . PRO A 1 89 ? -13.097 5.437 18.003 1.00 94.44 89 PRO A N 1
ATOM 630 C CA . PRO A 1 89 ? -14.380 5.163 18.654 1.00 94.44 89 PRO A CA 1
ATOM 631 C C . PRO A 1 89 ? -15.370 6.338 18.561 1.00 94.44 89 PRO A C 1
ATOM 633 O O . PRO A 1 89 ? -16.579 6.125 18.650 1.00 94.44 89 PRO A O 1
ATOM 636 N N . LYS A 1 90 ? -14.884 7.565 18.346 1.00 96.44 90 LYS A N 1
ATOM 637 C CA . LYS A 1 90 ? -15.673 8.798 18.202 1.00 96.44 90 LYS A CA 1
ATOM 638 C C . LYS A 1 90 ? -16.023 9.140 16.749 1.00 96.44 90 LYS A C 1
ATOM 640 O O . LYS A 1 90 ? -16.603 10.194 16.509 1.00 96.44 90 LYS A O 1
ATOM 645 N N . LYS A 1 91 ? -15.733 8.259 15.783 1.00 95.50 91 LYS A N 1
ATOM 646 C CA . LYS A 1 91 ? -15.979 8.486 14.341 1.00 95.50 91 LYS A CA 1
ATOM 647 C C . LYS A 1 91 ? -17.421 8.867 13.978 1.00 95.50 91 LYS A C 1
ATOM 649 O O . LYS A 1 91 ? -17.645 9.506 12.955 1.00 95.50 91 LYS A O 1
ATOM 654 N N . GLY A 1 92 ? -18.413 8.468 14.779 1.00 96.56 92 GLY A N 1
ATOM 655 C CA . GLY A 1 92 ? -19.821 8.776 14.518 1.00 96.56 92 GLY A CA 1
ATOM 656 C C . GLY A 1 92 ? -20.255 8.360 13.106 1.00 96.56 92 GLY A C 1
ATOM 657 O O . GLY A 1 92 ? -19.990 7.239 12.670 1.00 96.56 92 GLY A O 1
ATOM 658 N N . SER A 1 93 ? -20.889 9.278 12.371 1.00 96.56 93 SER A N 1
ATOM 659 C CA . SER A 1 93 ? -21.351 9.050 10.994 1.00 96.56 93 SER A CA 1
ATOM 660 C C . SER A 1 93 ? -20.224 8.886 9.967 1.00 96.56 93 SER A C 1
ATOM 662 O O . SER A 1 93 ? -20.482 8.349 8.887 1.00 96.56 93 SER A O 1
ATOM 664 N N . LEU A 1 94 ? -18.976 9.262 10.287 1.00 96.12 94 LEU A N 1
ATOM 665 C CA . LEU A 1 94 ? -17.830 9.037 9.395 1.00 96.12 94 LEU A CA 1
ATOM 666 C C . LEU A 1 94 ? -17.597 7.544 9.143 1.00 96.12 94 LEU A C 1
ATOM 668 O O . LEU A 1 94 ? -17.185 7.168 8.048 1.00 96.12 94 LEU A O 1
ATOM 672 N N . GLY A 1 95 ? -17.945 6.685 10.110 1.00 95.62 95 GLY A N 1
ATOM 673 C CA . GLY A 1 95 ? -17.861 5.231 9.963 1.00 95.62 95 GLY A CA 1
ATOM 674 C C . GLY A 1 95 ? -18.695 4.680 8.805 1.00 95.62 95 GLY A C 1
ATOM 675 O O . GLY A 1 95 ? -18.296 3.698 8.182 1.00 95.62 95 GLY A O 1
ATOM 676 N N . THR A 1 96 ? -19.813 5.331 8.472 1.00 96.75 96 THR A N 1
ATOM 677 C CA . THR A 1 96 ? -20.687 4.933 7.357 1.00 96.75 96 THR A CA 1
ATOM 678 C C . THR A 1 96 ? -20.013 5.154 6.004 1.00 96.75 96 THR A C 1
ATOM 680 O O . THR A 1 96 ? -20.180 4.347 5.092 1.00 96.75 96 THR A O 1
ATOM 683 N N . ILE A 1 97 ? -19.227 6.226 5.874 1.00 97.38 97 ILE A N 1
ATOM 684 C CA . ILE A 1 97 ? -18.542 6.603 4.629 1.00 97.38 97 ILE A CA 1
ATOM 685 C C . ILE A 1 97 ? -17.060 6.208 4.611 1.00 97.38 97 ILE A C 1
ATOM 687 O O . ILE A 1 97 ? -16.363 6.505 3.644 1.00 97.38 97 ILE A O 1
ATOM 691 N N . ALA A 1 98 ? -16.564 5.524 5.643 1.00 97.56 98 ALA A N 1
ATOM 692 C CA . ALA A 1 98 ? -15.158 5.147 5.735 1.00 97.56 98 ALA A CA 1
ATOM 693 C C . ALA A 1 98 ? -14.648 4.396 4.488 1.00 97.56 98 ALA A C 1
ATOM 695 O O . ALA A 1 98 ? -13.622 4.810 3.948 1.00 97.56 98 ALA A O 1
ATOM 696 N N . PRO A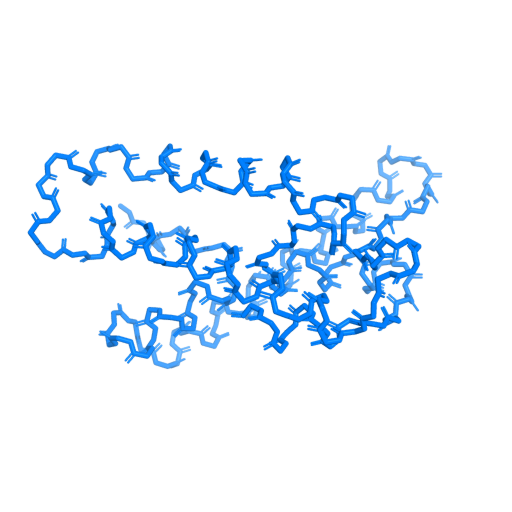 1 99 ? -15.355 3.381 3.937 1.00 97.81 99 PRO A N 1
ATOM 697 C CA . PRO A 1 99 ? -14.860 2.664 2.761 1.00 97.81 99 PRO A CA 1
ATOM 698 C C . PRO A 1 99 ? -14.685 3.565 1.532 1.00 97.81 99 PRO A C 1
ATOM 700 O O . PRO A 1 99 ? -13.689 3.446 0.821 1.00 97.81 99 PRO A O 1
ATOM 703 N N . ILE A 1 100 ? -15.626 4.488 1.295 1.00 98.06 100 ILE A N 1
ATOM 704 C CA . ILE A 1 100 ? -15.563 5.388 0.139 1.00 98.06 100 ILE A CA 1
ATOM 705 C C . ILE A 1 100 ? -14.517 6.491 0.339 1.00 98.06 100 ILE A C 1
ATOM 707 O O . ILE A 1 100 ? -13.789 6.806 -0.597 1.00 98.06 100 ILE A O 1
ATOM 711 N N . ALA A 1 101 ? -14.363 7.015 1.560 1.00 98.31 101 ALA A N 1
ATOM 712 C CA . ALA A 1 101 ? -13.315 7.983 1.888 1.00 98.31 101 ALA A CA 1
ATOM 713 C C . ALA A 1 101 ? -11.910 7.381 1.708 1.00 98.31 101 ALA A C 1
ATOM 715 O O . ALA A 1 101 ? -11.053 7.993 1.071 1.00 98.31 101 ALA A O 1
ATOM 716 N N . ILE A 1 102 ? -11.698 6.155 2.202 1.00 98.62 102 ILE A N 1
ATOM 717 C CA . ILE A 1 102 ? -10.442 5.406 2.053 1.00 98.62 102 ILE A CA 1
ATOM 718 C C . ILE A 1 102 ? -10.154 5.114 0.571 1.00 98.62 102 ILE A C 1
ATOM 720 O O . ILE A 1 102 ? -9.025 5.280 0.116 1.00 98.62 102 ILE A O 1
ATOM 724 N N . GLY A 1 103 ? -11.164 4.724 -0.212 1.00 98.31 103 GLY A N 1
ATOM 725 C CA . GLY A 1 103 ? -10.998 4.515 -1.653 1.00 98.31 103 GLY A CA 1
ATOM 726 C C . GLY A 1 103 ? -10.633 5.801 -2.404 1.00 98.31 103 GLY A C 1
ATOM 727 O O . GLY A 1 103 ? -9.713 5.803 -3.225 1.00 98.31 103 GLY A O 1
ATOM 728 N N . PHE A 1 104 ? -11.313 6.911 -2.107 1.00 98.62 104 PHE A N 1
ATOM 729 C CA . PHE A 1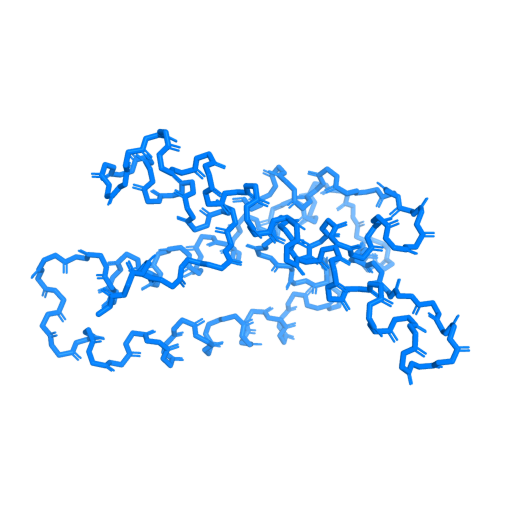 104 ? -11.059 8.181 -2.786 1.00 98.62 104 PHE A CA 1
ATOM 730 C C . PHE A 1 104 ? -9.712 8.802 -2.437 1.00 98.62 104 PHE A C 1
ATOM 732 O O . PHE A 1 104 ? -9.093 9.365 -3.338 1.00 98.62 104 PHE A O 1
ATOM 739 N N . ILE A 1 105 ? -9.216 8.678 -1.201 1.00 98.75 105 ILE A N 1
ATOM 740 C CA . ILE A 1 105 ? -7.882 9.205 -0.883 1.00 98.75 105 ILE A CA 1
ATOM 741 C C . ILE A 1 105 ? -6.785 8.449 -1.646 1.00 98.75 105 ILE A C 1
ATOM 743 O O . ILE A 1 105 ? -5.864 9.078 -2.156 1.00 98.75 105 ILE A O 1
ATOM 747 N N . VAL A 1 106 ? -6.925 7.128 -1.832 1.00 98.75 106 VAL A N 1
ATOM 748 C CA . VAL A 1 106 ? -6.018 6.344 -2.692 1.00 98.75 106 VAL A CA 1
ATOM 749 C C . VAL A 1 106 ? -6.073 6.853 -4.133 1.00 98.75 106 VAL A C 1
ATOM 751 O O . VAL A 1 106 ? -5.035 7.145 -4.720 1.00 98.75 106 VAL A O 1
ATOM 754 N N . GLY A 1 107 ? -7.275 7.011 -4.697 1.00 98.62 107 GLY A N 1
ATOM 755 C CA . GLY A 1 107 ? -7.444 7.513 -6.064 1.00 98.62 107 GLY A CA 1
ATOM 756 C C . GLY A 1 107 ? -6.867 8.919 -6.265 1.00 98.62 107 GLY A C 1
ATOM 757 O O . GLY A 1 107 ? -6.125 9.150 -7.218 1.00 98.62 107 GLY A O 1
ATOM 758 N N . ALA A 1 108 ? -7.148 9.845 -5.345 1.00 98.81 108 ALA A N 1
ATOM 759 C CA . ALA A 1 108 ? -6.632 11.211 -5.390 1.00 98.81 108 ALA A CA 1
ATOM 760 C C . ALA A 1 108 ? -5.099 11.249 -5.284 1.00 98.81 108 ALA A C 1
ATOM 762 O O . ALA A 1 108 ? -4.442 11.950 -6.054 1.00 98.81 108 ALA A O 1
ATOM 763 N N . ASN A 1 109 ? -4.521 10.445 -4.389 1.00 98.81 109 ASN A N 1
ATOM 764 C CA . ASN A 1 109 ? -3.072 10.343 -4.250 1.00 98.81 109 ASN A CA 1
ATOM 765 C C . ASN A 1 109 ? -2.413 9.751 -5.499 1.00 98.81 109 ASN A C 1
ATOM 767 O O . ASN A 1 109 ? -1.352 10.226 -5.889 1.00 98.81 109 ASN A O 1
ATOM 771 N N . ILE A 1 110 ? -3.031 8.772 -6.169 1.00 98.81 110 ILE A N 1
ATOM 772 C CA . ILE A 1 110 ? -2.517 8.230 -7.440 1.00 98.81 110 ILE A CA 1
ATOM 773 C C . ILE A 1 110 ? -2.505 9.304 -8.533 1.00 98.81 110 ILE A C 1
ATOM 775 O O . ILE A 1 110 ? -1.526 9.399 -9.271 1.00 98.81 110 ILE A O 1
ATOM 779 N N . LEU A 1 111 ? -3.542 10.146 -8.623 1.00 98.69 111 LEU A N 1
ATOM 780 C CA . LEU A 1 111 ? -3.572 11.249 -9.594 1.00 98.69 111 LEU A CA 1
ATOM 781 C C . LEU A 1 111 ? -2.411 12.237 -9.394 1.00 98.69 111 LEU A C 1
ATOM 783 O O . LEU A 1 111 ? -1.917 12.796 -10.370 1.00 98.69 111 LEU A O 1
ATOM 787 N N . ALA A 1 112 ? -1.957 12.430 -8.152 1.00 98.50 112 ALA A N 1
ATOM 788 C CA . ALA A 1 112 ? -0.827 13.299 -7.833 1.00 98.50 112 ALA A CA 1
ATOM 789 C C . ALA A 1 112 ? 0.537 12.593 -7.961 1.00 98.50 112 ALA A C 1
ATOM 791 O O . ALA A 1 112 ? 1.456 13.126 -8.576 1.00 98.50 112 ALA A O 1
ATOM 792 N N . ALA A 1 113 ? 0.682 11.404 -7.374 1.00 98.50 113 ALA A N 1
ATOM 793 C CA . ALA A 1 113 ? 1.955 10.702 -7.211 1.00 98.50 113 ALA A CA 1
ATOM 794 C C . ALA A 1 113 ? 2.296 9.747 -8.364 1.00 98.50 113 ALA A C 1
ATOM 796 O O . ALA A 1 113 ? 3.455 9.349 -8.499 1.00 98.50 113 ALA A O 1
ATOM 797 N N . GLY A 1 114 ? 1.320 9.391 -9.205 1.00 98.44 114 GLY A N 1
ATOM 798 C CA . GLY A 1 114 ? 1.478 8.458 -10.322 1.00 98.44 114 GLY A CA 1
ATOM 799 C C . GLY A 1 114 ? 2.688 8.766 -11.215 1.00 98.44 114 GLY A C 1
ATOM 800 O O . GLY A 1 114 ? 3.516 7.879 -11.404 1.00 98.44 114 GLY A O 1
ATOM 801 N N . PRO A 1 115 ? 2.872 10.014 -11.691 1.00 98.44 115 PRO A N 1
ATOM 802 C CA . PRO A 1 115 ? 4.028 10.385 -12.514 1.00 98.44 115 PRO A CA 1
ATOM 803 C C . PRO A 1 115 ? 5.385 10.391 -11.786 1.00 98.44 115 PRO A C 1
ATOM 805 O O . PRO A 1 115 ? 6.416 10.498 -12.448 1.00 98.44 115 PRO A O 1
ATOM 808 N N . PHE A 1 116 ? 5.407 10.319 -10.449 1.00 98.50 116 PHE A N 1
ATOM 809 C CA . PHE A 1 116 ? 6.620 10.495 -9.641 1.00 98.50 116 PHE A CA 1
ATOM 810 C C . PHE A 1 116 ? 7.078 9.213 -8.945 1.00 98.50 116 PHE A C 1
ATOM 812 O O . PHE A 1 116 ? 8.218 8.801 -9.140 1.00 98.50 116 PHE A O 1
ATOM 819 N N . SER A 1 117 ? 6.219 8.587 -8.136 1.00 98.44 117 SER A N 1
ATOM 820 C CA . SER A 1 117 ? 6.518 7.325 -7.439 1.00 98.44 117 SER A CA 1
ATOM 821 C C . SER A 1 117 ? 5.722 6.138 -7.982 1.00 98.44 117 SER A C 1
ATOM 823 O O . SER A 1 117 ? 5.991 5.001 -7.601 1.00 98.44 117 SER A O 1
ATOM 825 N N . GLY A 1 118 ? 4.721 6.386 -8.829 1.00 98.12 118 GLY A N 1
ATOM 826 C CA . GLY A 1 118 ? 3.702 5.403 -9.198 1.00 98.12 118 GLY A CA 1
ATOM 827 C C . GLY A 1 118 ? 2.493 5.388 -8.256 1.00 98.12 118 GLY A C 1
ATOM 828 O O . GLY A 1 118 ? 1.475 4.803 -8.613 1.00 98.12 118 GLY A O 1
ATOM 829 N N . GLY A 1 119 ? 2.565 6.069 -7.103 1.00 98.44 119 GLY A N 1
ATOM 830 C CA . GLY A 1 119 ? 1.454 6.212 -6.158 1.00 98.44 119 GLY A CA 1
ATOM 831 C C . GLY A 1 119 ? 1.035 4.893 -5.509 1.00 98.44 119 GLY A C 1
ATOM 832 O O . GLY A 1 119 ? -0.131 4.508 -5.603 1.00 98.44 119 GLY A O 1
ATOM 833 N N . SER A 1 120 ? 1.967 4.186 -4.866 1.00 98.69 120 SER A N 1
ATOM 834 C CA . SER A 1 120 ? 1.696 2.842 -4.346 1.00 98.69 120 SER A CA 1
ATOM 835 C C . SER A 1 120 ? 0.843 2.848 -3.082 1.00 98.69 120 SER A C 1
ATOM 837 O O . SER A 1 120 ? -0.211 2.204 -3.040 1.00 98.69 120 SER A O 1
ATOM 839 N N . MET A 1 121 ? 1.329 3.517 -2.032 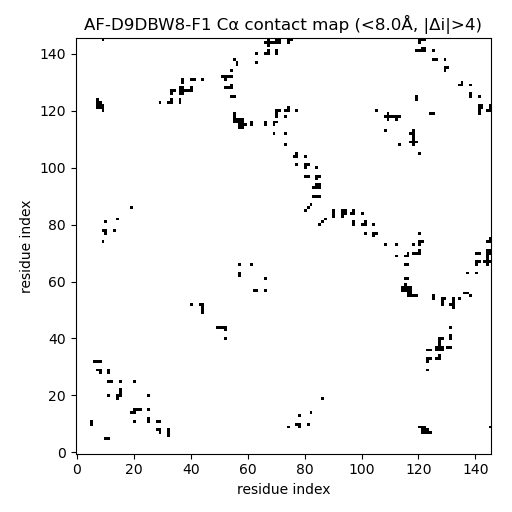1.00 98.81 121 MET A N 1
ATOM 840 C CA . MET A 1 121 ? 0.817 3.482 -0.656 1.00 98.81 121 MET A CA 1
ATOM 841 C C . MET A 1 121 ? 0.750 2.092 -0.004 1.00 98.81 121 MET A C 1
ATOM 843 O O . MET A 1 121 ? 0.307 1.971 1.140 1.00 98.81 121 MET A O 1
ATOM 847 N N . ASN A 1 122 ? 1.085 1.020 -0.727 1.00 98.88 122 ASN A N 1
ATOM 848 C CA . ASN A 1 122 ? 0.731 -0.342 -0.354 1.00 98.88 122 ASN A CA 1
ATOM 849 C C . ASN A 1 122 ? 1.849 -1.331 -0.723 1.00 98.88 122 ASN A C 1
ATOM 851 O O . ASN A 1 122 ? 1.961 -1.732 -1.890 1.00 98.88 122 ASN A O 1
ATOM 855 N N . PRO A 1 123 ? 2.620 -1.812 0.273 1.00 98.94 123 PRO A N 1
ATOM 856 C CA . PRO A 1 123 ? 3.719 -2.739 0.030 1.00 98.94 123 PRO A CA 1
ATOM 857 C C . PRO A 1 123 ? 3.291 -4.022 -0.690 1.00 98.94 123 PRO A C 1
ATOM 859 O O . PRO A 1 123 ? 3.965 -4.464 -1.621 1.00 98.94 123 PRO A O 1
ATOM 862 N N . ALA A 1 124 ? 2.126 -4.591 -0.355 1.00 98.88 124 ALA A N 1
ATOM 863 C CA . ALA A 1 124 ? 1.633 -5.789 -1.032 1.00 98.88 124 ALA A CA 1
ATOM 864 C C . ALA A 1 124 ? 1.276 -5.509 -2.497 1.00 98.88 124 ALA A C 1
ATOM 866 O O . ALA A 1 124 ? 1.599 -6.316 -3.372 1.00 98.88 124 ALA A O 1
ATOM 867 N N . ARG A 1 125 ? 0.664 -4.354 -2.789 1.00 98.75 125 ARG A N 1
ATOM 868 C CA . ARG A 1 125 ? 0.339 -3.939 -4.162 1.00 98.75 125 ARG A CA 1
ATOM 869 C C . ARG A 1 125 ? 1.593 -3.721 -5.009 1.00 98.75 125 ARG A C 1
ATOM 871 O O . ARG A 1 125 ? 1.533 -3.996 -6.204 1.00 98.75 125 ARG A O 1
ATOM 878 N N . SER A 1 126 ? 2.705 -3.262 -4.435 1.00 98.88 126 SER A N 1
ATOM 879 C CA . SER A 1 126 ? 3.997 -3.202 -5.141 1.00 98.88 126 SER A CA 1
ATOM 880 C C . SER A 1 126 ? 4.669 -4.573 -5.271 1.00 98.88 126 SER A C 1
ATOM 882 O O . SER A 1 126 ? 5.306 -4.846 -6.285 1.00 98.88 126 SER A O 1
ATOM 884 N N . PHE A 1 127 ? 4.510 -5.450 -4.278 1.00 98.88 127 PHE A N 1
ATOM 885 C CA . PHE A 1 127 ? 5.192 -6.744 -4.225 1.00 98.88 127 PHE A CA 1
ATOM 886 C C . PHE A 1 127 ? 4.677 -7.774 -5.234 1.00 98.88 127 PHE A C 1
ATOM 888 O O . PHE A 1 127 ? 5.477 -8.435 -5.891 1.00 98.88 127 PHE A O 1
ATOM 895 N N . GLY A 1 128 ? 3.358 -7.902 -5.396 1.00 98.81 128 GLY A N 1
ATOM 896 C CA . GLY A 1 128 ? 2.768 -8.864 -6.339 1.00 98.81 128 GLY A CA 1
ATOM 897 C C . GLY A 1 128 ? 3.282 -8.710 -7.779 1.00 98.81 128 GLY A C 1
ATOM 898 O O . GLY A 1 128 ? 3.746 -9.701 -8.350 1.00 98.81 128 GLY A O 1
ATOM 899 N N . PRO A 1 129 ? 3.269 -7.492 -8.358 1.00 98.81 129 PRO A N 1
ATOM 900 C CA . PRO A 1 129 ? 3.832 -7.238 -9.678 1.00 98.81 129 PRO A CA 1
ATOM 901 C C . PRO A 1 129 ? 5.306 -7.604 -9.789 1.00 98.81 129 PRO A C 1
ATOM 903 O O . PRO A 1 129 ? 5.672 -8.257 -10.758 1.00 98.81 129 PRO A O 1
ATOM 906 N N . ALA A 1 130 ? 6.120 -7.245 -8.789 1.00 98.62 130 ALA A N 1
ATOM 907 C CA . ALA A 1 130 ? 7.551 -7.546 -8.772 1.00 98.62 130 ALA A CA 1
ATOM 908 C C . ALA A 1 130 ? 7.830 -9.057 -8.798 1.00 98.62 130 ALA A C 1
ATOM 910 O O . ALA A 1 130 ? 8.685 -9.530 -9.543 1.00 98.62 130 ALA A O 1
ATOM 911 N N . VAL A 1 131 ? 7.048 -9.843 -8.050 1.00 98.69 131 VAL A N 1
ATOM 912 C CA . VAL A 1 131 ? 7.129 -11.311 -8.084 1.00 98.69 131 VAL A CA 1
ATOM 913 C C . VAL A 1 131 ? 6.722 -11.862 -9.456 1.00 98.69 131 VAL A C 1
ATOM 915 O O . VAL A 1 131 ? 7.397 -12.737 -9.993 1.00 98.69 131 VAL A O 1
ATOM 918 N N . ALA A 1 132 ? 5.628 -11.367 -10.041 1.00 98.44 132 ALA A N 1
ATOM 919 C CA . ALA A 1 132 ? 5.102 -11.881 -11.311 1.00 98.44 132 ALA A CA 1
ATOM 920 C C . ALA A 1 132 ? 5.939 -11.475 -12.544 1.00 98.44 132 ALA A C 1
ATOM 922 O O . ALA A 1 132 ? 5.938 -12.189 -13.562 1.00 98.44 132 ALA A O 1
ATOM 923 N N . SER A 1 133 ? 6.627 -10.332 -12.468 1.00 97.38 133 SER A N 1
ATOM 924 C CA . SER A 1 133 ? 7.569 -9.848 -13.481 1.00 97.38 133 SER A CA 1
ATOM 925 C C . SER A 1 133 ? 8.983 -10.406 -13.289 1.00 97.38 133 SER A C 1
ATOM 927 O O . SER A 1 133 ? 9.719 -10.505 -14.267 1.00 97.38 133 SER A O 1
ATOM 929 N N . GLY A 1 134 ? 9.349 -10.800 -12.064 1.00 97.94 134 GLY A N 1
ATOM 930 C CA . GLY A 1 134 ? 10.722 -11.151 -11.699 1.00 97.94 134 GLY A CA 1
ATOM 931 C C . GLY A 1 134 ? 11.637 -9.934 -11.525 1.00 97.94 134 GLY A C 1
ATOM 932 O O . GLY A 1 134 ? 12.854 -10.098 -11.485 1.00 97.94 134 GLY A O 1
ATOM 933 N N . ASP A 1 135 ? 11.070 -8.728 -11.430 1.00 98.06 135 ASP A N 1
ATOM 934 C CA . ASP A 1 135 ? 11.805 -7.470 -11.304 1.00 98.06 135 ASP A CA 1
ATOM 935 C C . ASP A 1 135 ? 11.509 -6.795 -9.958 1.00 98.06 135 ASP A C 1
ATOM 937 O O . ASP A 1 135 ? 10.400 -6.329 -9.698 1.00 98.06 135 ASP A O 1
ATOM 941 N N . PHE A 1 136 ? 12.532 -6.739 -9.106 1.00 98.19 136 PHE A N 1
ATOM 942 C CA . PHE A 1 136 ? 12.493 -6.136 -7.772 1.00 98.19 136 PHE A CA 1
ATOM 943 C C . PHE A 1 136 ? 13.239 -4.796 -7.712 1.00 98.19 136 PHE A C 1
ATOM 945 O O . PHE A 1 136 ? 13.534 -4.297 -6.620 1.00 98.19 136 PHE A O 1
ATOM 952 N N . ASN A 1 137 ? 13.587 -4.211 -8.859 1.00 96.88 137 ASN A N 1
ATOM 953 C CA . ASN A 1 137 ? 14.314 -2.952 -8.896 1.00 96.88 137 ASN A CA 1
ATOM 954 C C . ASN A 1 137 ? 13.542 -1.849 -8.152 1.00 96.88 137 ASN A C 1
ATOM 956 O O . ASN A 1 137 ? 12.349 -1.648 -8.357 1.00 96.88 137 ASN A O 1
ATOM 960 N N . GLY A 1 138 ? 14.225 -1.156 -7.237 1.00 97.19 138 GLY A N 1
ATOM 961 C CA . GLY A 1 138 ? 13.639 -0.072 -6.446 1.00 97.19 138 GLY A CA 1
ATOM 962 C C . GLY A 1 138 ? 12.546 -0.496 -5.460 1.00 97.19 138 GLY A C 1
ATOM 963 O O . GLY A 1 138 ? 11.991 0.371 -4.788 1.00 97.19 138 GLY A O 1
ATOM 964 N N . ILE A 1 139 ? 12.248 -1.796 -5.308 1.00 98.38 139 ILE A N 1
ATOM 965 C CA . ILE A 1 139 ? 11.089 -2.251 -4.525 1.00 98.38 139 ILE A CA 1
ATOM 966 C C . ILE A 1 139 ? 11.121 -1.794 -3.065 1.00 98.38 139 ILE A C 1
ATOM 968 O O . ILE A 1 139 ? 10.075 -1.550 -2.470 1.00 98.38 139 ILE A O 1
ATOM 972 N N . TRP A 1 140 ? 12.320 -1.648 -2.498 1.00 98.69 140 TRP A N 1
ATOM 973 C CA . TRP A 1 140 ? 12.527 -1.222 -1.117 1.00 98.69 140 TRP A CA 1
ATOM 974 C C . TRP A 1 140 ? 11.883 0.140 -0.819 1.00 98.69 140 TRP A C 1
ATOM 976 O O . TRP A 1 140 ? 11.459 0.366 0.310 1.00 98.69 140 TRP A O 1
ATOM 986 N N . ILE A 1 141 ? 11.737 1.017 -1.820 1.00 98.81 141 ILE A N 1
ATOM 987 C CA . ILE A 1 141 ? 11.065 2.319 -1.683 1.00 98.81 141 ILE A CA 1
ATOM 9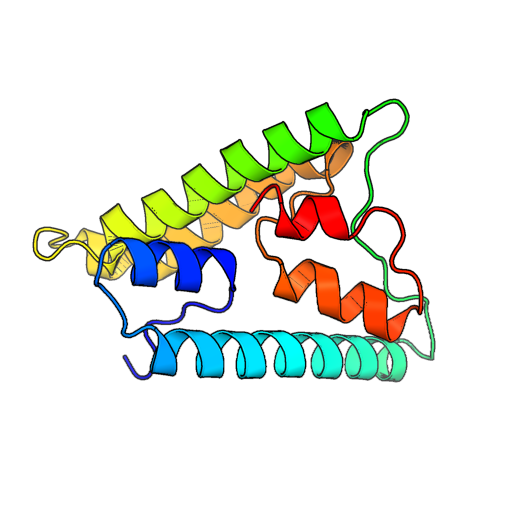88 C C . ILE A 1 141 ? 9.608 2.125 -1.254 1.00 98.81 141 ILE A C 1
ATOM 990 O O . ILE A 1 141 ? 9.112 2.843 -0.392 1.00 98.81 141 ILE A O 1
ATOM 994 N N . TYR A 1 142 ? 8.950 1.099 -1.793 1.00 98.81 142 TYR A N 1
ATOM 995 C CA . TYR A 1 142 ? 7.549 0.774 -1.520 1.00 98.81 142 TYR A CA 1
ATOM 996 C C . TYR A 1 142 ? 7.342 -0.076 -0.260 1.00 98.81 142 TYR A C 1
ATOM 998 O O . TYR A 1 142 ? 6.237 -0.559 -0.031 1.00 98.81 142 TYR A O 1
ATOM 1006 N N . TRP A 1 143 ? 8.400 -0.261 0.532 1.00 98.75 143 TRP A N 1
ATOM 1007 C CA . TRP A 1 143 ? 8.363 -0.826 1.884 1.00 98.75 143 TRP A CA 1
ATOM 1008 C C . TRP A 1 143 ? 8.895 0.146 2.936 1.00 98.75 143 TRP A C 1
ATOM 1010 O O . TRP A 1 143 ? 8.487 0.075 4.085 1.00 98.75 143 TRP A O 1
ATOM 1020 N N . ALA A 1 144 ? 9.855 0.998 2.567 1.00 98.62 144 ALA A N 1
ATOM 1021 C CA . ALA A 1 144 ? 10.446 1.985 3.463 1.00 98.62 144 ALA A CA 1
ATOM 1022 C C . ALA A 1 144 ? 9.631 3.282 3.525 1.00 98.62 144 ALA A C 1
ATOM 1024 O O . ALA A 1 144 ? 9.673 3.974 4.537 1.00 98.62 144 ALA A O 1
ATOM 1025 N N . GLY A 1 145 ? 8.962 3.638 2.424 1.00 98.50 145 GLY A N 1
ATOM 1026 C CA . GLY A 1 145 ? 8.104 4.814 2.357 1.00 98.50 145 GLY A CA 1
ATOM 1027 C C . GLY A 1 145 ? 6.743 4.581 3.017 1.00 98.50 145 GLY A C 1
ATOM 1028 O O . GLY A 1 145 ? 6.423 5.299 3.963 1.00 98.50 145 GLY A O 1
ATOM 1029 N N . PRO A 1 146 ? 5.945 3.613 2.528 1.00 97.94 146 PRO A N 1
ATOM 1030 C CA . PRO A 1 146 ? 4.680 3.238 3.155 1.00 97.94 146 PRO A CA 1
ATOM 1031 C C . PRO A 1 146 ? 4.846 2.544 4.511 1.00 97.94 146 PRO A C 1
ATOM 1033 O O . PRO A 1 146 ? 4.106 2.908 5.454 1.00 97.94 146 PRO A O 1
#

Radius of gyration: 15.55 Å; Cα contacts (8 Å, |Δi|>4): 197; chains: 1; bounding box: 37×29×42 Å

Solvent-accessible surface area (backbone atoms only — not comparable to full-atom values): 7631 Å² total; per-residue (Å²): 131,92,74,82,76,54,89,25,45,32,42,38,47,56,35,33,76,71,69,74,42,54,66,72,60,39,51,55,48,39,53,52,36,36,52,51,28,34,54,51,32,48,49,49,23,59,79,59,75,64,49,85,50,77,56,63,50,62,24,91,91,54,49,70,66,58,34,21,53,51,28,32,54,50,20,46,56,43,44,49,44,41,39,59,18,63,63,44,92,82,26,66,74,40,47,79,46,23,70,60,53,48,51,47,48,50,54,54,38,27,76,70,29,34,74,40,39,39,39,68,47,19,35,25,72,42,44,9,21,18,66,63,55,71,51,64,71,72,48,64,41,45,61,72,19,54

InterPro domains:
  IPR000425 Major intrinsic protein [PF00230] (1-146)
  IPR000425 Major intrinsic protein [PR00783] (25-44)
  IPR000425 Major intrinsic protein [PR00783] (70-88)
  IPR000425 Major intrinsic protein [PR00783] (103-125)
  IPR000425 Major intrinsic protein [PR00783] (140-146)
  IPR022357 Major intrinsic protein, conserved site [PS00221] (6-14)
  IPR023271 Aquaporin-like [G3DSA:1.20.1080.10] (1-146)
  IPR023271 Aquaporin-like [SSF81338] (1-146)
  IPR034294 Aquaporin transporter [PTHR45665] (1-146)

Foldseek 3Di:
DVLLPQLFLLLLVLCCVVVNDPPVVSVVVVVVSLVVLQVVQVVVCVVVVRDQQDAWDFAPPADLVNLLQLLQVLLCQLNVLCCLQPVDPPNPCSVVCSVVSSVVSQVVSCVVCCNGGNSPSGLSNNNNSCVSNVHCPSSVSSVNRD

Nearest PDB structures (foldseek):
  5i32-assembly1_A  TM=1.002E+00  e=1.854E-16  Arabidopsis thaliana
  7w7r-assembly1_C-2  TM=9.270E-01  e=7.307E-08  Anabas testudineus
  7w7r-assembly1_A  TM=9.206E-01  e=6.597E-08  Anabas testudineus
  2w1p-assembly1_A  TM=9.363E-01  e=1.100E-07  Komagataella pastoris
  7w7r-assembly2_D-3  TM=9.270E-01  e=1.158E-07  Anabas testudineus

Sequence (146 aa):
NISGGHVNPAVTFGLALGGQITILTGIFYWIAQLLGSIVACFLLKAVTGGLTVPIHGLGAGVGAIQGVVMEIIITFALVYTVYATAADPKKGSLGTIAPIAIGFIVGANILAAGPFSGGSMNPARSFGPAVASGDFNGIWIYWAGP

pLDDT: mean 97.95, std 2.9, range [64.69, 98.94]

Secondary structure (DSSP, 8-state):
--STT--SHHHHHHHHHTTSS-HHHHHHHHHHHHHHHHHHHHHHHHHTTSPPPPPP-PPTT--HHHHHHHHHHHHHHHHHHHIIIII-TT-TTHHHHHHHHHHHHHHHHHHHHTTTT-----HHHHHHHHHHHT--TTTTHHHH--

Mean predicted aligned error: 2.19 Å